Protein AF-W2BV90-F1 (afdb_monomer)

Mean predicted aligned error: 5.78 Å

Solvent-accessible surface area (backbone atoms only — not comparable to full-atom values): 5290 Å² total; per-residue (Å²): 126,83,62,78,90,58,68,66,50,65,81,80,38,64,64,92,78,62,86,79,74,58,83,92,46,69,69,81,46,45,69,62,56,54,52,52,56,58,52,50,76,81,39,65,88,87,68,85,80,77,48,72,68,56,50,52,52,51,51,52,47,58,35,63,40,61,32,74,94,55,81,51,39,25,52,54,57,58,66,73,72,113

Foldseek 3Di:
DPDCVCVCVVVPDPPVPDDDDDPPPCVVCVVVVVVVVQVCVQDPPPDDPQDPVNVVVSVVCQQCAQDVVVVRHGVVCVVVVD

Secondary structure (DSSP, 8-state):
---GGGGGGGGTS-GGG---PPTT-GGGGHHHHHHHHHHTTTS-TT-----HHHHHHHHHHHHHS--GGGTT--HHHHHHT-

Structure (mmCIF, N/CA/C/O backbone):
data_AF-W2BV90-F1
#
_entry.id   AF-W2BV90-F1
#
loop_
_atom_site.group_PDB
_atom_site.id
_atom_site.type_symbol
_atom_site.label_atom_id
_atom_site.label_alt_id
_atom_site.label_comp_id
_atom_site.label_asym_id
_atom_site.label_entity_id
_atom_site.label_seq_id
_atom_site.pdbx_PDB_ins_code
_atom_site.Cartn_x
_atom_site.Cartn_y
_atom_site.Cartn_z
_atom_site.occupancy
_atom_site.B_iso_or_equiv
_atom_site.auth_seq_id
_atom_site.auth_comp_id
_atom_site.auth_asym_id
_atom_site.auth_atom_id
_atom_site.pdbx_PDB_model_num
ATOM 1 N N . MET A 1 1 ? -6.086 6.689 16.896 1.00 48.62 1 MET A N 1
ATOM 2 C CA . MET A 1 1 ? -6.890 7.809 16.375 1.00 48.62 1 MET A CA 1
ATOM 3 C C . MET A 1 1 ? -6.778 7.867 14.861 1.00 48.62 1 MET A C 1
ATOM 5 O O . MET A 1 1 ? -5.669 7.840 14.325 1.00 48.62 1 MET A O 1
ATOM 9 N N . TYR A 1 2 ? -7.911 7.802 14.166 1.00 58.59 2 TYR A N 1
ATOM 10 C CA . TYR A 1 2 ? -8.047 8.530 12.902 1.00 58.59 2 TYR A CA 1
ATOM 11 C C . TYR A 1 2 ? -8.019 10.005 13.301 1.00 58.59 2 TYR A C 1
ATOM 13 O O . TYR A 1 2 ? -8.598 10.337 14.338 1.00 58.59 2 TYR A O 1
ATOM 21 N N . GLY A 1 3 ? -7.211 10.828 12.639 1.00 62.66 3 GLY A N 1
ATOM 22 C CA . GLY A 1 3 ? -7.154 12.226 13.029 1.00 62.66 3 GLY A CA 1
ATOM 23 C C . GLY A 1 3 ? -8.420 12.948 12.570 1.00 62.66 3 GLY A C 1
ATOM 24 O O . GLY A 1 3 ? -9.293 12.374 11.909 1.00 62.66 3 GLY A O 1
ATOM 25 N N . THR A 1 4 ? -8.537 14.209 12.969 1.00 74.44 4 THR A N 1
ATOM 26 C CA . THR A 1 4 ? -9.683 15.065 12.642 1.00 74.44 4 THR A CA 1
ATOM 27 C C . THR A 1 4 ? -9.886 15.232 11.135 1.00 74.44 4 THR A C 1
ATOM 29 O O . THR A 1 4 ? -10.979 15.606 10.720 1.00 74.44 4 THR A O 1
ATOM 32 N N . GLU A 1 5 ? -8.895 14.877 10.307 1.00 81.38 5 GLU A N 1
ATOM 33 C CA . GLU A 1 5 ? -8.984 14.909 8.846 1.00 81.38 5 GLU A CA 1
ATOM 34 C C . GLU A 1 5 ? -10.098 14.025 8.253 1.00 81.38 5 GLU A C 1
ATOM 36 O O . GLU A 1 5 ? -10.515 14.266 7.124 1.00 81.38 5 GLU A O 1
ATOM 41 N N . PHE A 1 6 ? -10.609 13.035 8.999 1.00 80.81 6 PHE A N 1
ATOM 42 C CA . PHE A 1 6 ? -11.714 12.167 8.558 1.00 80.81 6 PHE A CA 1
ATOM 43 C C . PHE A 1 6 ? -13.053 12.454 9.258 1.00 80.81 6 PHE A C 1
ATOM 45 O O . PHE A 1 6 ? -14.010 11.709 9.061 1.00 80.81 6 PHE A O 1
ATOM 52 N N . ALA A 1 7 ? -13.151 13.519 10.064 1.00 81.62 7 ALA A N 1
ATOM 53 C CA . ALA A 1 7 ? -14.358 13.809 10.846 1.00 81.62 7 ALA A CA 1
ATO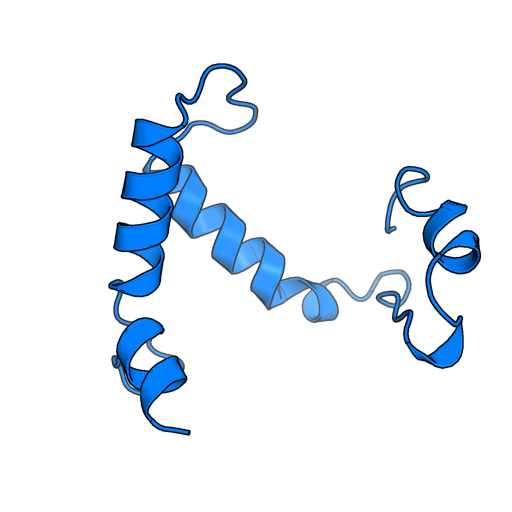M 54 C C . ALA A 1 7 ? -15.607 14.071 9.978 1.00 81.62 7 ALA A C 1
ATOM 56 O O . ALA A 1 7 ? -16.706 13.719 10.390 1.00 81.62 7 ALA A O 1
ATOM 57 N N . GLY A 1 8 ? -15.432 14.621 8.771 1.00 85.31 8 GLY A N 1
ATOM 58 C CA . GLY A 1 8 ? -16.520 14.896 7.820 1.00 85.31 8 GLY A CA 1
ATOM 59 C C . GLY A 1 8 ? -16.919 13.712 6.931 1.00 85.31 8 GLY A C 1
ATOM 60 O O . GLY A 1 8 ? -17.724 13.872 6.019 1.00 85.31 8 GLY A O 1
ATOM 61 N N . LEU A 1 9 ? -16.366 12.508 7.138 1.00 86.25 9 LEU A N 1
ATOM 62 C CA . LEU A 1 9 ? -16.658 11.368 6.258 1.00 86.25 9 LEU A CA 1
ATOM 63 C C . LEU A 1 9 ? -18.141 10.955 6.308 1.00 86.25 9 LEU A C 1
ATOM 65 O O . LEU A 1 9 ? -18.684 10.495 5.306 1.00 86.25 9 LEU A O 1
ATOM 69 N N . SER A 1 10 ? -18.805 11.172 7.449 1.00 85.88 10 SER A N 1
ATOM 70 C CA . SER A 1 10 ? -20.238 10.904 7.624 1.00 85.88 10 SER A CA 1
ATOM 71 C C . SER A 1 10 ? -21.155 11.820 6.818 1.00 85.88 10 SER A C 1
ATOM 73 O O . SER A 1 10 ? -22.340 11.520 6.701 1.00 85.88 10 SER A O 1
ATOM 75 N N . ASP A 1 11 ? -20.627 12.922 6.282 1.00 89.31 11 ASP A N 1
ATOM 76 C CA . ASP A 1 11 ? -21.404 13.874 5.484 1.00 89.31 11 ASP A CA 1
ATOM 77 C C . ASP A 1 11 ? -21.546 13.399 4.030 1.00 89.31 11 ASP A C 1
ATOM 79 O O . ASP A 1 11 ? -22.425 13.85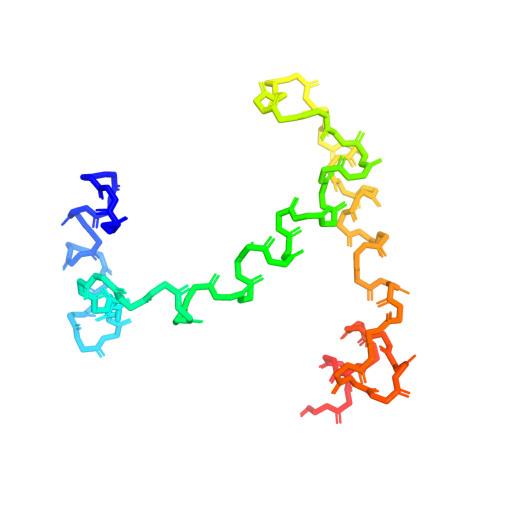2 3.303 1.00 89.31 11 ASP A O 1
ATOM 83 N N . VAL A 1 12 ? -20.684 12.465 3.607 1.00 90.81 12 VAL A N 1
ATOM 84 C CA . VAL A 1 12 ? -20.605 11.964 2.225 1.00 90.81 12 VAL A CA 1
ATOM 85 C C . VAL A 1 12 ? -20.869 10.456 2.147 1.00 90.81 12 VAL A C 1
ATOM 87 O O . VAL A 1 12 ? -21.310 9.957 1.114 1.00 90.81 12 VAL A O 1
ATOM 90 N N . ILE A 1 13 ? -20.620 9.713 3.229 1.00 90.75 13 ILE A N 1
ATOM 91 C CA . ILE A 1 13 ? -20.772 8.255 3.294 1.00 90.75 13 ILE A CA 1
ATOM 92 C C . ILE A 1 13 ? -21.703 7.894 4.456 1.00 90.75 13 ILE A C 1
ATOM 94 O O . ILE A 1 13 ? -21.583 8.449 5.547 1.00 90.75 13 ILE A O 1
ATOM 98 N N . SER A 1 14 ? -22.607 6.928 4.242 1.00 90.19 14 SER A N 1
ATOM 99 C CA . SER A 1 14 ? -23.448 6.396 5.324 1.00 90.19 14 SER A CA 1
ATOM 100 C C . SER A 1 14 ? -22.588 5.918 6.494 1.00 90.19 14 SER A C 1
ATOM 102 O O . SER A 1 14 ? -21.597 5.211 6.294 1.00 90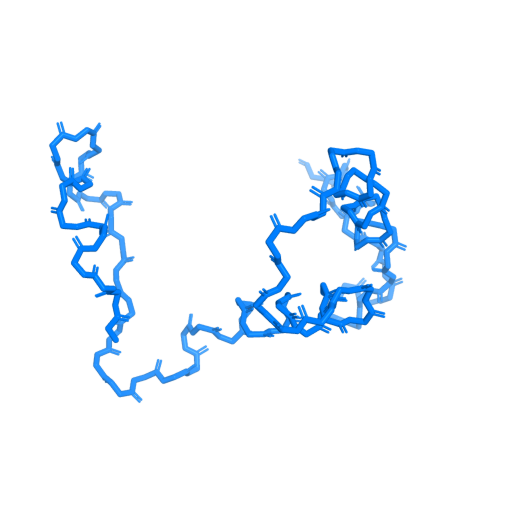.19 14 SER A O 1
ATOM 104 N N . LYS A 1 15 ? -23.000 6.258 7.720 1.00 84.38 15 LYS A N 1
ATOM 105 C CA . LYS A 1 15 ? -22.299 5.8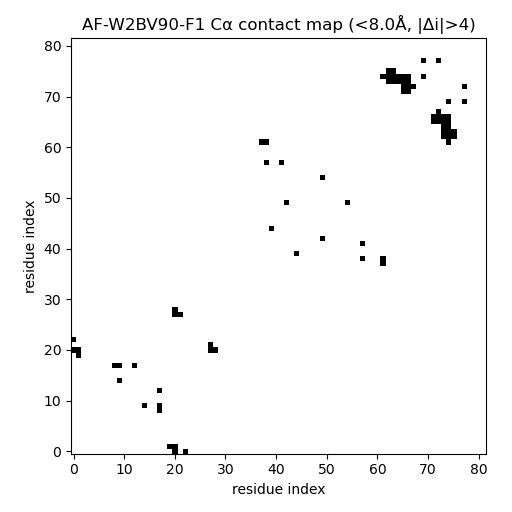71 8.953 1.00 84.38 15 LYS A CA 1
ATOM 106 C C . LYS A 1 15 ? -22.111 4.358 9.072 1.00 84.38 15 LYS A C 1
ATOM 108 O O . LYS A 1 15 ? -21.087 3.935 9.596 1.00 84.38 15 LYS A O 1
ATOM 113 N N . ASP A 1 16 ? -23.029 3.567 8.522 1.00 89.00 16 ASP A N 1
ATOM 114 C CA . ASP A 1 16 ? -22.962 2.100 8.548 1.00 89.00 16 ASP A CA 1
ATOM 115 C C . ASP A 1 16 ? -21.777 1.535 7.747 1.00 89.00 16 ASP A C 1
ATOM 117 O O . ASP A 1 16 ? -21.340 0.415 7.991 1.00 89.00 16 ASP A O 1
ATOM 121 N N . ASN A 1 17 ? -21.225 2.326 6.821 1.00 87.62 17 ASN A N 1
ATOM 122 C CA . ASN A 1 17 ? -20.072 1.963 5.996 1.00 87.62 17 ASN A CA 1
ATOM 123 C C . ASN A 1 17 ? -18.752 2.557 6.518 1.00 87.62 17 ASN A C 1
ATOM 125 O O . ASN A 1 17 ? -17.713 2.427 5.865 1.00 87.62 17 ASN A O 1
ATOM 129 N N . ILE A 1 18 ? -18.773 3.240 7.668 1.00 87.19 18 ILE A N 1
ATOM 130 C CA . ILE A 1 18 ? -17.590 3.864 8.262 1.00 87.19 18 ILE A CA 1
ATOM 131 C C . ILE A 1 18 ? -17.130 3.031 9.455 1.00 87.19 18 ILE A C 1
ATOM 133 O O . ILE A 1 18 ? -17.796 2.952 10.483 1.00 87.19 18 ILE A O 1
ATOM 137 N N . TYR A 1 19 ? -15.928 2.470 9.340 1.00 85.75 19 TYR A N 1
ATOM 138 C CA . TYR A 1 19 ? -15.314 1.662 10.389 1.00 85.75 19 TYR A CA 1
ATOM 139 C C . TYR A 1 19 ? -14.054 2.339 10.924 1.00 85.75 19 TYR A C 1
ATOM 141 O O . TYR A 1 19 ? -13.121 2.647 10.175 1.00 85.75 19 TYR A O 1
ATOM 149 N N . TYR A 1 20 ? -14.008 2.536 12.241 1.00 84.62 20 TYR A N 1
ATOM 150 C CA . TYR A 1 20 ? -12.843 3.058 12.945 1.00 84.62 20 TYR A CA 1
ATOM 151 C C . TYR A 1 20 ? -12.179 1.960 13.768 1.00 84.62 20 TYR A C 1
ATOM 153 O O . TYR A 1 20 ? -12.842 1.151 14.405 1.00 84.62 20 TYR A O 1
ATOM 161 N N . ALA A 1 21 ? -10.850 1.976 13.786 1.00 85.81 21 ALA A N 1
ATOM 162 C CA . ALA A 1 21 ? -10.071 1.124 14.672 1.00 85.81 21 ALA A CA 1
ATOM 163 C C . ALA A 1 21 ? -10.284 1.535 16.137 1.00 85.81 21 ALA A C 1
ATOM 165 O O . ALA A 1 21 ? -10.246 2.735 16.453 1.00 85.81 21 ALA A O 1
ATOM 166 N N . HIS A 1 22 ? -10.434 0.551 17.019 1.00 84.75 22 HIS A N 1
ATOM 167 C CA . HIS A 1 22 ? -10.631 0.741 18.447 1.00 84.75 22 HIS A CA 1
ATOM 168 C C . HIS A 1 22 ? -9.433 1.472 19.085 1.00 84.75 22 HIS A C 1
ATOM 170 O O . HIS A 1 22 ? -8.276 1.311 18.657 1.00 84.75 22 HIS A O 1
ATOM 176 N N . PRO A 1 23 ? -9.669 2.296 20.125 1.00 82.81 23 PRO A N 1
ATOM 177 C CA . PRO A 1 23 ? -8.596 2.918 20.890 1.00 82.81 23 PRO A CA 1
ATOM 178 C C . PRO A 1 23 ? -7.587 1.875 21.388 1.00 82.81 23 PRO A C 1
ATOM 180 O O . PRO A 1 23 ? -7.964 0.812 21.861 1.00 82.81 23 PRO A O 1
ATOM 183 N N . TYR A 1 24 ? -6.293 2.180 21.268 1.00 78.31 24 TYR A N 1
ATOM 184 C CA . TYR A 1 24 ? -5.174 1.320 21.690 1.00 78.31 24 TYR A CA 1
ATOM 185 C C . TYR A 1 24 ? -5.032 -0.042 20.966 1.00 78.31 24 TYR A C 1
ATOM 187 O O . TYR A 1 24 ? -4.035 -0.733 21.171 1.00 78.31 24 TYR A O 1
ATOM 195 N N . CYS A 1 25 ? -5.908 -0.382 20.014 1.00 81.62 25 CYS A N 1
ATOM 196 C CA . CYS A 1 25 ? -5.824 -1.608 19.207 1.00 81.62 25 CYS A CA 1
ATOM 197 C C . CYS A 1 25 ? -4.963 -1.403 17.953 1.00 81.62 25 CYS A C 1
ATOM 199 O O . CYS A 1 25 ? -5.428 -1.245 16.823 1.00 81.62 25 CYS A O 1
ATOM 201 N N . SER A 1 26 ? -3.643 -1.381 18.142 1.00 75.31 26 SER A N 1
ATOM 202 C CA . SER A 1 26 ? -2.716 -1.077 17.046 1.00 75.31 26 SER A CA 1
ATOM 203 C C . SER A 1 26 ? -2.631 -2.173 15.963 1.00 75.31 26 SER A C 1
ATOM 205 O O . SER A 1 26 ? -2.129 -1.887 14.865 1.00 75.31 26 SER A O 1
ATOM 207 N N . GLN A 1 27 ? -3.112 -3.391 16.264 1.00 79.56 27 GLN A N 1
ATOM 208 C CA . GLN A 1 27 ? -3.167 -4.542 15.352 1.00 79.56 27 GLN A CA 1
ATOM 209 C C . GLN A 1 27 ? -4.168 -4.347 14.207 1.00 79.56 27 GLN A C 1
ATOM 211 O O . GLN A 1 27 ? -3.877 -4.741 13.079 1.00 79.56 27 GLN A O 1
ATOM 216 N N . GLU A 1 28 ? -5.280 -3.649 14.447 1.00 84.69 28 GLU A N 1
ATOM 217 C CA . GLU A 1 28 ? -6.329 -3.384 13.442 1.00 84.69 28 GLU A CA 1
ATOM 218 C C . GLU A 1 28 ? -5.828 -2.514 12.278 1.00 84.69 28 GLU A C 1
ATOM 220 O O . GLU A 1 28 ? -6.449 -2.403 11.227 1.00 84.69 28 GLU A O 1
ATOM 225 N N . ARG A 1 29 ? -4.648 -1.906 12.444 1.00 81.00 29 ARG A N 1
ATOM 226 C CA . ARG A 1 29 ? -3.984 -1.056 11.447 1.00 81.00 29 ARG A CA 1
ATOM 227 C C . ARG A 1 29 ? -2.725 -1.706 10.867 1.00 81.00 29 ARG A C 1
ATOM 229 O O . ARG A 1 29 ? -1.916 -1.016 10.235 1.00 81.00 29 ARG A O 1
ATOM 236 N N . GLY A 1 30 ? -2.527 -3.008 11.089 1.00 84.00 30 GLY A N 1
ATOM 237 C CA . GLY A 1 30 ? -1.332 -3.750 10.677 1.00 84.00 30 GLY A CA 1
ATOM 238 C C . GLY A 1 30 ? -1.056 -3.664 9.174 1.00 84.00 30 GLY A C 1
ATOM 239 O O . GLY A 1 30 ? 0.065 -3.347 8.769 1.00 84.00 30 GLY A O 1
ATOM 240 N N . SER A 1 31 ? -2.089 -3.829 8.344 1.00 85.00 31 SER A N 1
ATOM 241 C CA . SER A 1 31 ? -1.970 -3.765 6.880 1.00 85.00 31 SER A CA 1
ATOM 242 C C . SER A 1 31 ? -1.491 -2.396 6.393 1.00 85.00 31 SER A C 1
ATOM 244 O O . SER A 1 31 ? -0.559 -2.327 5.591 1.00 85.00 31 SER A O 1
ATOM 246 N N . LYS A 1 32 ? -2.025 -1.300 6.956 1.00 85.62 32 LYS A N 1
ATOM 247 C CA . LYS A 1 32 ? -1.570 0.072 6.658 1.00 85.62 32 LYS A CA 1
ATOM 248 C C . LYS A 1 32 ? -0.096 0.266 7.016 1.00 85.62 32 LYS A C 1
ATOM 250 O O . LYS A 1 32 ? 0.667 0.821 6.228 1.00 85.62 32 LYS A O 1
ATOM 255 N N . LYS A 1 33 ? 0.331 -0.216 8.190 1.00 88.06 33 LYS A N 1
ATOM 256 C CA . LYS A 1 33 ? 1.739 -0.137 8.622 1.00 88.06 33 LYS A CA 1
ATOM 257 C C . LYS A 1 33 ? 2.663 -0.919 7.681 1.00 88.06 33 LYS A C 1
ATOM 259 O O . LYS A 1 33 ? 3.720 -0.411 7.308 1.00 88.06 33 LYS A O 1
ATOM 264 N N . ASN A 1 34 ? 2.259 -2.122 7.268 1.00 89.56 34 ASN A N 1
ATOM 265 C CA . ASN A 1 34 ? 3.029 -2.938 6.331 1.00 89.56 34 ASN A CA 1
ATOM 266 C C . ASN A 1 34 ? 3.125 -2.289 4.941 1.00 89.56 34 ASN A C 1
ATOM 268 O O . ASN A 1 34 ? 4.203 -2.268 4.353 1.00 89.56 34 ASN A O 1
ATOM 272 N N . HIS A 1 35 ? 2.029 -1.716 4.442 1.00 89.88 35 HIS A N 1
ATOM 273 C CA . HIS A 1 35 ? 2.015 -1.034 3.150 1.00 89.88 35 HIS A CA 1
ATOM 274 C C . HIS A 1 35 ? 2.920 0.210 3.158 1.00 89.88 35 HIS A C 1
ATOM 276 O O . HIS A 1 35 ? 3.780 0.356 2.292 1.00 89.88 35 HIS A O 1
ATOM 282 N N . ASN A 1 36 ? 2.848 1.030 4.213 1.00 91.00 36 ASN A N 1
ATOM 283 C CA . ASN A 1 36 ? 3.747 2.177 4.385 1.00 91.00 36 ASN A CA 1
ATOM 284 C C . ASN A 1 36 ? 5.227 1.767 4.416 1.00 91.00 36 ASN A C 1
ATOM 286 O O . ASN A 1 36 ? 6.083 2.506 3.937 1.00 91.00 36 ASN A O 1
ATOM 290 N N . ARG A 1 37 ? 5.552 0.588 4.963 1.00 92.38 37 ARG A N 1
ATOM 291 C CA . ARG A 1 37 ? 6.921 0.051 4.939 1.00 92.38 37 ARG A CA 1
ATOM 292 C C . ARG A 1 37 ? 7.405 -0.258 3.517 1.00 92.38 37 ARG A C 1
ATOM 294 O O . ARG A 1 37 ? 8.593 -0.103 3.268 1.00 92.38 37 ARG A O 1
ATOM 301 N N . LEU A 1 38 ? 6.524 -0.683 2.608 1.00 94.69 38 LEU A N 1
ATOM 302 C CA . LEU A 1 38 ? 6.882 -0.931 1.205 1.00 94.69 38 LEU A CA 1
ATOM 303 C C . LEU A 1 38 ? 7.178 0.378 0.470 1.00 94.69 38 LEU A C 1
ATOM 305 O O . LEU A 1 38 ? 8.233 0.491 -0.143 1.00 94.69 38 LEU A O 1
ATOM 309 N N . ILE A 1 39 ? 6.317 1.389 0.624 1.00 94.69 39 ILE A N 1
ATOM 310 C CA . ILE A 1 39 ? 6.532 2.726 0.040 1.00 94.69 39 ILE A CA 1
ATOM 311 C C . ILE A 1 39 ? 7.864 3.319 0.525 1.00 94.69 39 ILE A C 1
ATOM 313 O O . ILE A 1 39 ? 8.636 3.857 -0.267 1.00 94.69 39 ILE A O 1
ATOM 317 N N . ARG A 1 40 ? 8.184 3.144 1.815 1.00 94.69 40 ARG A N 1
ATOM 318 C CA . ARG A 1 40 ? 9.424 3.649 2.429 1.00 94.69 40 ARG A CA 1
ATOM 319 C C . ARG A 1 40 ? 10.722 3.046 1.886 1.00 94.69 40 ARG A C 1
ATOM 321 O O . ARG A 1 40 ? 11.790 3.554 2.203 1.00 94.69 40 ARG A O 1
ATOM 328 N N . ARG A 1 41 ? 10.652 1.977 1.086 1.00 95.12 41 ARG A N 1
ATOM 329 C CA . ARG A 1 41 ? 11.818 1.453 0.353 1.00 95.12 41 ARG A CA 1
ATOM 330 C C . ARG A 1 41 ? 12.200 2.331 -0.839 1.00 95.12 41 AR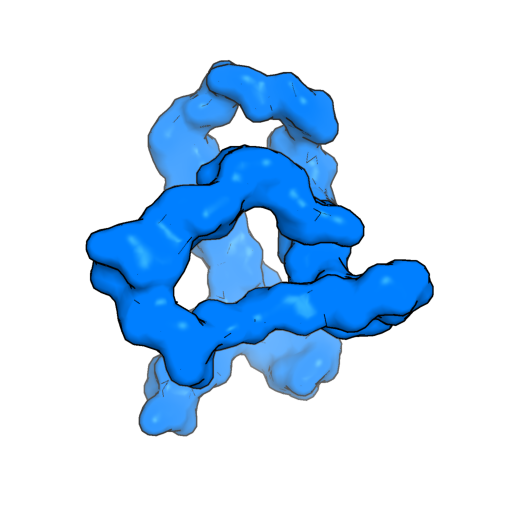G A C 1
ATOM 332 O O . ARG A 1 41 ? 13.330 2.251 -1.298 1.00 95.12 41 ARG A O 1
ATOM 339 N N . HIS A 1 42 ? 11.261 3.136 -1.331 1.00 94.88 42 HIS A N 1
ATOM 340 C CA . HIS A 1 42 ? 11.441 3.989 -2.502 1.00 94.88 42 HIS A CA 1
ATOM 341 C C . HIS A 1 42 ? 11.469 5.473 -2.146 1.00 94.88 42 HIS A C 1
ATOM 343 O O . HIS A 1 42 ? 12.201 6.229 -2.775 1.00 94.88 42 HIS A O 1
ATOM 349 N N . LEU A 1 43 ? 10.681 5.889 -1.150 1.00 94.50 43 LEU A N 1
ATOM 350 C CA . LEU A 1 43 ? 10.581 7.283 -0.729 1.00 94.50 43 LEU A CA 1
ATOM 351 C C . LEU A 1 43 ? 10.907 7.423 0.760 1.00 94.50 43 LEU A C 1
ATOM 353 O O . LEU A 1 43 ? 10.356 6.677 1.574 1.00 94.50 43 LEU A O 1
ATOM 357 N N . PRO A 1 44 ? 11.737 8.401 1.156 1.00 92.38 44 PRO A N 1
ATOM 358 C CA . PRO A 1 44 ? 11.907 8.742 2.557 1.00 92.38 44 PRO A CA 1
ATOM 359 C C . PRO A 1 44 ? 10.569 9.077 3.218 1.00 92.38 44 PRO A C 1
ATOM 361 O O . PRO A 1 44 ? 9.605 9.508 2.575 1.00 92.38 44 PRO A O 1
ATOM 364 N N . LYS A 1 45 ? 10.513 8.891 4.537 1.00 88.44 45 LYS A N 1
ATOM 365 C CA . LYS A 1 45 ? 9.376 9.365 5.324 1.00 88.44 45 LYS A CA 1
ATOM 366 C C . LYS A 1 45 ? 9.225 10.878 5.104 1.00 88.44 45 LYS A C 1
ATOM 368 O O . LYS A 1 45 ? 10.222 11.587 5.056 1.00 88.44 45 LYS A O 1
ATOM 373 N N . ASP A 1 46 ? 7.983 11.336 4.974 1.00 87.56 46 ASP A N 1
ATOM 374 C CA . ASP A 1 46 ? 7.635 12.751 4.802 1.00 87.56 46 ASP A CA 1
ATOM 375 C C . ASP A 1 46 ? 8.111 13.366 3.465 1.00 87.56 46 ASP A C 1
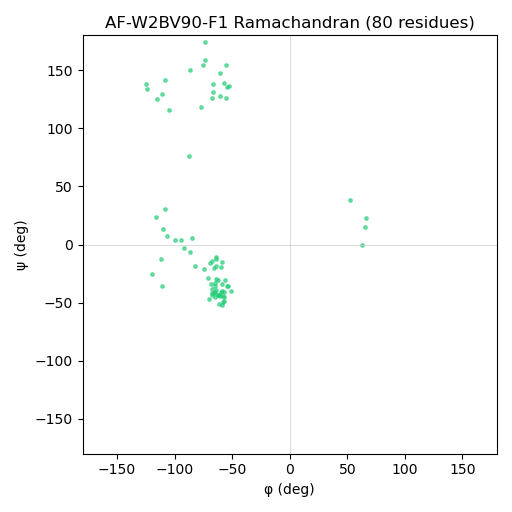ATOM 377 O O . ASP A 1 46 ? 8.230 14.584 3.346 1.00 87.56 46 ASP A O 1
ATOM 381 N N . SER A 1 47 ? 8.336 12.535 2.434 1.00 88.31 47 SER A N 1
ATOM 382 C CA . SER A 1 47 ? 8.558 13.010 1.061 1.00 88.31 47 SER A CA 1
ATOM 383 C C . SER A 1 47 ? 7.346 13.795 0.545 1.00 88.31 47 SER A C 1
ATOM 385 O O . SER A 1 47 ? 6.218 13.305 0.597 1.00 88.31 47 SER A O 1
ATOM 387 N N . LYS A 1 48 ? 7.588 15.010 0.039 1.00 88.75 48 LYS A N 1
ATOM 388 C CA . LYS A 1 48 ? 6.554 15.925 -0.486 1.00 88.75 48 LYS A CA 1
ATOM 389 C C . LYS A 1 48 ? 6.622 16.136 -2.000 1.00 88.75 48 LYS A C 1
ATOM 391 O O . LYS A 1 48 ? 5.681 16.666 -2.572 1.00 88.75 48 LYS A O 1
ATOM 396 N N . ASN A 1 49 ? 7.713 15.706 -2.634 1.00 89.56 49 ASN A N 1
ATOM 397 C CA . ASN A 1 49 ? 8.043 16.048 -4.022 1.00 89.56 49 ASN A CA 1
ATOM 398 C C . ASN A 1 49 ? 8.069 14.819 -4.944 1.00 89.56 49 ASN A C 1
ATOM 400 O O . ASN A 1 49 ? 8.754 14.834 -5.961 1.00 89.56 49 ASN A O 1
ATOM 404 N N . ALA A 1 50 ? 7.368 13.742 -4.577 1.00 91.81 50 ALA A N 1
ATOM 405 C CA . ALA A 1 50 ? 7.241 12.583 -5.453 1.00 91.81 50 ALA A CA 1
ATOM 406 C C . ALA A 1 50 ? 6.414 12.965 -6.685 1.00 91.81 50 ALA A C 1
ATOM 408 O O . ALA A 1 50 ? 5.295 13.466 -6.561 1.00 91.81 50 ALA A O 1
ATOM 409 N N . THR A 1 51 ? 6.960 12.725 -7.871 1.00 95.44 51 THR A N 1
ATOM 410 C CA . THR A 1 51 ? 6.230 12.961 -9.118 1.00 95.44 51 THR A CA 1
ATOM 411 C C . THR A 1 51 ? 5.191 11.864 -9.346 1.00 95.44 51 THR A C 1
ATOM 413 O O . THR A 1 51 ? 5.361 10.722 -8.913 1.00 95.44 51 THR A O 1
ATOM 416 N N . SER A 1 52 ? 4.135 12.171 -10.099 1.00 95.06 52 SER A N 1
ATOM 417 C CA . SER A 1 52 ? 3.101 11.193 -10.465 1.00 95.06 52 SER A CA 1
ATOM 418 C C . SER A 1 52 ? 3.682 9.943 -11.139 1.00 95.06 52 SER A C 1
ATOM 420 O O . SER A 1 52 ? 3.219 8.834 -10.894 1.00 95.06 52 SER A O 1
ATOM 422 N N . ALA A 1 53 ? 4.742 10.101 -11.941 1.00 96.62 53 ALA A N 1
ATOM 423 C CA . ALA A 1 53 ? 5.433 8.984 -12.584 1.00 96.62 53 ALA A CA 1
ATOM 424 C C . ALA A 1 53 ? 6.173 8.089 -11.574 1.00 96.62 53 ALA A C 1
ATOM 426 O O . ALA A 1 53 ? 6.177 6.864 -11.703 1.00 96.62 53 ALA A O 1
ATOM 427 N N . GLU A 1 54 ? 6.790 8.679 -10.547 1.00 95.50 54 GLU A N 1
ATOM 428 C CA . GLU A 1 54 ? 7.423 7.915 -9.470 1.00 95.50 54 GLU A CA 1
ATOM 429 C C . GLU A 1 54 ? 6.390 7.177 -8.625 1.00 95.50 54 GLU A C 1
ATOM 431 O O . GLU A 1 54 ? 6.604 6.008 -8.305 1.00 95.50 54 GLU A O 1
ATOM 436 N N . VAL A 1 55 ? 5.264 7.828 -8.314 1.00 95.50 55 VAL A N 1
ATOM 437 C CA . VAL A 1 55 ? 4.145 7.207 -7.593 1.00 95.50 55 VAL A CA 1
ATOM 438 C C . VAL A 1 55 ? 3.618 6.004 -8.374 1.00 95.50 55 VAL A C 1
ATOM 440 O O . VAL A 1 55 ? 3.627 4.900 -7.833 1.00 95.50 55 VAL A O 1
ATOM 443 N N . ALA A 1 56 ? 3.299 6.169 -9.661 1.00 97.19 56 ALA A N 1
ATOM 444 C CA . ALA A 1 56 ? 2.807 5.081 -10.510 1.00 97.19 56 ALA A CA 1
ATOM 445 C C . ALA A 1 56 ? 3.799 3.907 -10.596 1.00 97.19 56 ALA A C 1
ATOM 447 O O . ALA A 1 56 ? 3.421 2.735 -10.536 1.00 97.19 56 ALA A O 1
ATOM 448 N N . ARG A 1 57 ? 5.101 4.203 -10.680 1.00 97.38 57 ARG A N 1
ATOM 449 C CA . ARG A 1 57 ? 6.151 3.175 -10.681 1.00 97.38 57 ARG A CA 1
ATOM 450 C C . ARG A 1 57 ? 6.216 2.415 -9.354 1.00 97.38 57 ARG A C 1
ATOM 452 O O . ARG A 1 57 ? 6.412 1.199 -9.364 1.00 97.38 57 ARG A O 1
ATOM 459 N N . ILE A 1 58 ? 6.072 3.106 -8.223 1.00 96.50 58 ILE A N 1
ATOM 460 C CA . ILE A 1 58 ? 6.048 2.479 -6.892 1.00 96.50 58 ILE A CA 1
ATOM 461 C C . ILE A 1 58 ? 4.785 1.629 -6.727 1.00 96.50 58 ILE A C 1
ATOM 463 O O . ILE A 1 58 ? 4.880 0.502 -6.248 1.00 96.50 58 ILE A O 1
ATOM 467 N N . GLU A 1 59 ? 3.625 2.123 -7.158 1.00 96.19 59 GLU A N 1
ATOM 468 C CA . GLU A 1 59 ? 2.362 1.377 -7.137 1.00 96.19 59 GLU A CA 1
ATOM 469 C C . GLU A 1 59 ? 2.467 0.081 -7.943 1.00 96.19 59 GLU A C 1
ATOM 471 O O . GLU A 1 59 ? 2.188 -0.999 -7.415 1.00 96.19 59 GLU A O 1
ATOM 476 N N . LEU A 1 60 ? 2.971 0.162 -9.181 1.00 96.94 60 LEU A N 1
ATOM 477 C CA . LEU A 1 60 ? 3.202 -1.007 -10.028 1.00 96.94 60 LEU A CA 1
ATOM 478 C C . LEU A 1 60 ? 4.143 -2.012 -9.353 1.00 96.94 60 LEU A C 1
ATOM 480 O O . LEU A 1 60 ? 3.874 -3.213 -9.345 1.00 96.94 60 LEU A O 1
ATOM 484 N N . TRP A 1 61 ? 5.230 -1.527 -8.748 1.00 97.69 61 TRP A N 1
ATOM 485 C CA . TRP A 1 61 ? 6.164 -2.382 -8.020 1.00 97.69 61 TRP A CA 1
ATOM 486 C C . TRP A 1 61 ? 5.495 -3.072 -6.825 1.00 97.69 61 TRP A C 1
ATOM 488 O O . TRP A 1 61 ? 5.668 -4.274 -6.638 1.00 97.69 61 TRP A O 1
ATOM 498 N N . ILE A 1 62 ? 4.684 -2.352 -6.040 1.00 96.19 62 ILE A N 1
ATOM 499 C CA . ILE A 1 62 ? 3.959 -2.915 -4.891 1.00 96.19 62 ILE A CA 1
ATOM 500 C C . ILE A 1 62 ? 2.942 -3.975 -5.338 1.00 96.19 62 ILE A C 1
ATOM 502 O O . ILE A 1 62 ? 2.805 -4.997 -4.652 1.00 96.19 62 ILE A O 1
ATOM 506 N N . ASN A 1 63 ? 2.258 -3.744 -6.461 1.00 95.31 63 ASN A N 1
ATOM 507 C CA . ASN A 1 63 ? 1.263 -4.657 -7.033 1.00 95.31 63 ASN A CA 1
ATOM 508 C C . ASN A 1 63 ? 1.896 -5.921 -7.622 1.00 95.31 63 ASN A C 1
ATOM 510 O O . ASN A 1 63 ? 1.288 -6.989 -7.571 1.00 95.31 63 ASN A O 1
ATOM 514 N N . LYS A 1 64 ? 3.142 -5.817 -8.093 1.00 96.06 64 LYS A N 1
ATOM 515 C CA . LYS A 1 64 ? 3.948 -6.942 -8.585 1.00 96.06 64 LYS A CA 1
ATOM 516 C C . LYS A 1 64 ? 4.819 -7.592 -7.513 1.00 96.06 64 LYS A C 1
ATOM 518 O O . LYS A 1 64 ? 5.476 -8.587 -7.792 1.00 96.06 64 LYS A O 1
ATOM 523 N N . TYR A 1 65 ? 4.834 -7.069 -6.287 1.00 95.62 65 TYR A N 1
ATOM 524 C CA . TYR A 1 65 ? 5.660 -7.603 -5.208 1.00 95.62 65 TYR A CA 1
ATOM 525 C C . TYR A 1 65 ? 5.039 -8.880 -4.613 1.00 95.62 65 TYR A C 1
ATOM 527 O O . TYR A 1 65 ? 3.962 -8.791 -4.010 1.00 95.62 65 TYR A O 1
ATOM 535 N N . PRO A 1 66 ? 5.715 -10.045 -4.687 1.00 95.50 66 PRO A N 1
ATOM 536 C CA . PRO A 1 66 ? 5.259 -11.286 -4.062 1.00 95.50 66 PRO A CA 1
ATOM 537 C C . PRO A 1 66 ? 5.019 -11.115 -2.560 1.00 95.50 66 PRO A C 1
ATOM 539 O O . PRO A 1 66 ? 5.909 -10.674 -1.821 1.00 95.50 66 PRO A O 1
ATOM 542 N N . LYS A 1 67 ? 3.826 -11.470 -2.069 1.00 93.62 67 LYS A N 1
ATOM 543 C CA . LYS A 1 67 ? 3.521 -11.381 -0.632 1.00 93.62 67 LYS A CA 1
ATOM 544 C C . LYS A 1 67 ? 3.376 -12.770 -0.033 1.00 93.62 67 LYS A C 1
ATOM 546 O O . LYS A 1 67 ? 2.583 -13.581 -0.494 1.00 93.62 67 LYS A O 1
ATOM 551 N N . ARG A 1 68 ? 4.081 -13.014 1.077 1.00 92.06 68 ARG A N 1
ATOM 552 C CA . ARG A 1 68 ? 4.003 -14.281 1.826 1.00 92.06 68 ARG A CA 1
ATOM 553 C C . ARG A 1 68 ? 2.566 -14.652 2.213 1.00 92.06 68 ARG A C 1
ATOM 555 O O . ARG A 1 68 ? 2.229 -15.823 2.182 1.00 92.06 68 ARG A O 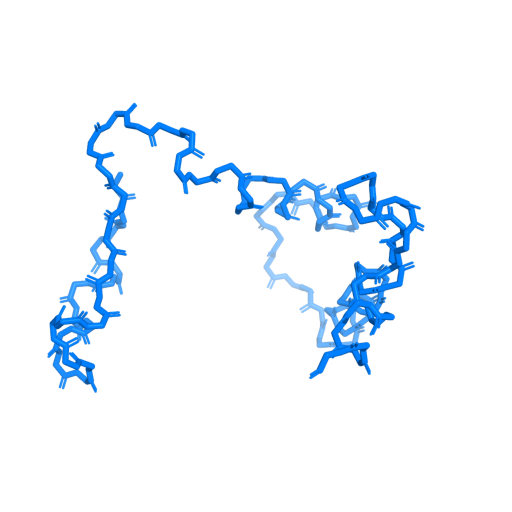1
ATOM 562 N N . MET A 1 69 ? 1.723 -13.666 2.534 1.00 90.88 69 MET A N 1
ATOM 563 C CA . MET A 1 69 ? 0.311 -13.900 2.872 1.00 90.88 69 MET A CA 1
ATOM 564 C C . MET A 1 69 ? -0.517 -14.480 1.717 1.00 90.88 69 MET A C 1
ATOM 566 O O . MET A 1 69 ? -1.583 -15.025 1.958 1.00 90.88 69 MET A O 1
ATOM 570 N N . PHE A 1 70 ? -0.032 -14.357 0.481 1.00 91.31 70 PHE A N 1
ATOM 571 C CA . PHE A 1 70 ? -0.670 -14.861 -0.730 1.00 91.31 70 PHE A CA 1
ATOM 572 C C . PHE A 1 70 ? 0.089 -16.062 -1.302 1.00 91.31 70 PHE A C 1
ATOM 574 O O . PHE A 1 70 ? 0.151 -16.223 -2.513 1.00 91.31 70 PHE A O 1
ATOM 581 N N . ASN A 1 71 ? 0.749 -16.866 -0.459 1.00 94.44 71 ASN A N 1
ATOM 582 C CA . ASN A 1 71 ? 1.613 -17.968 -0.906 1.00 94.44 71 ASN A CA 1
ATOM 583 C C . ASN A 1 71 ? 2.659 -17.519 -1.940 1.00 94.44 71 ASN A C 1
ATOM 585 O O . ASN A 1 71 ? 2.958 -18.233 -2.889 1.00 94.44 71 ASN A O 1
ATOM 589 N N . TYR A 1 72 ? 3.206 -16.314 -1.747 1.00 94.00 72 TYR A N 1
ATOM 590 C CA . TYR A 1 72 ? 4.161 -15.676 -2.659 1.00 94.00 72 TYR A CA 1
ATOM 591 C C . TYR A 1 72 ? 3.601 -15.320 -4.045 1.00 94.00 72 TYR A C 1
ATOM 593 O O . TYR A 1 72 ? 4.363 -14.950 -4.933 1.00 94.00 72 TYR A O 1
ATOM 601 N N . LEU A 1 73 ? 2.280 -15.310 -4.218 1.00 95.00 73 LEU A N 1
ATOM 602 C CA . LEU A 1 73 ? 1.646 -14.655 -5.356 1.00 95.00 73 LEU A CA 1
ATOM 603 C C . LEU A 1 73 ? 1.678 -13.128 -5.196 1.00 95.00 73 LEU A C 1
ATOM 605 O O . LEU A 1 73 ? 1.857 -12.576 -4.097 1.00 95.00 73 LEU A O 1
ATOM 609 N N . THR A 1 74 ? 1.534 -12.436 -6.322 1.00 95.69 74 THR A N 1
ATOM 610 C CA . THR A 1 74 ? 1.475 -10.974 -6.366 1.00 95.69 74 THR A CA 1
ATOM 611 C C . THR A 1 74 ? 0.036 -10.495 -6.138 1.00 95.69 74 THR A C 1
ATOM 613 O O . THR A 1 74 ? -0.909 -11.201 -6.495 1.00 95.69 74 THR A O 1
ATOM 616 N N . PRO A 1 75 ? -0.167 -9.302 -5.550 1.00 94.31 75 PRO A N 1
ATOM 617 C CA . PRO A 1 75 ? -1.488 -8.679 -5.467 1.00 94.31 75 PRO A CA 1
ATOM 618 C C . PRO A 1 75 ? -2.219 -8.600 -6.799 1.00 94.31 75 PRO A C 1
ATOM 620 O O . PRO A 1 75 ? -3.418 -8.829 -6.822 1.00 94.31 75 PRO A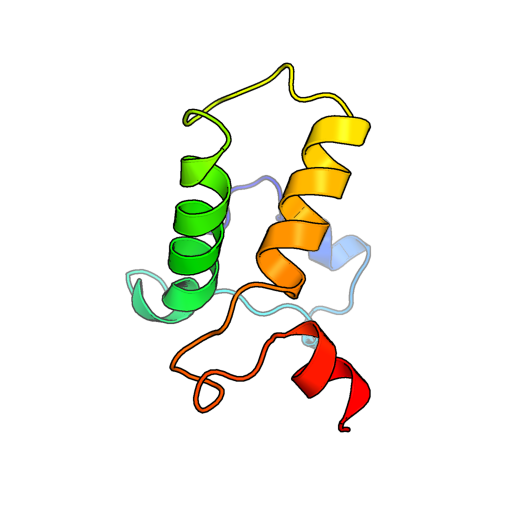 O 1
ATOM 623 N N . GLU A 1 76 ? -1.500 -8.295 -7.881 1.00 96.38 76 GLU A N 1
ATOM 624 C CA . GLU A 1 76 ? -2.053 -8.245 -9.236 1.00 96.38 76 GLU A CA 1
ATOM 625 C C . GLU A 1 76 ? -2.696 -9.584 -9.621 1.00 96.38 76 GLU A C 1
ATOM 627 O O . GLU A 1 76 ? -3.856 -9.612 -10.018 1.00 96.38 76 GLU A O 1
ATOM 632 N N . ILE A 1 77 ? -1.995 -10.704 -9.404 1.00 95.25 77 ILE A N 1
ATOM 633 C CA . ILE A 1 77 ? -2.548 -12.039 -9.667 1.00 95.25 77 ILE A CA 1
ATOM 634 C C . ILE A 1 77 ? -3.778 -12.283 -8.792 1.00 95.25 77 ILE A C 1
ATOM 636 O O . ILE A 1 77 ? -4.825 -12.651 -9.312 1.00 95.25 77 ILE A O 1
ATOM 640 N N . ILE A 1 78 ? -3.671 -12.057 -7.479 1.00 95.25 78 ILE A N 1
ATOM 641 C CA . ILE A 1 78 ? -4.772 -12.313 -6.537 1.00 95.25 78 ILE A CA 1
ATOM 642 C C . ILE A 1 78 ? -6.016 -11.491 -6.888 1.00 95.25 78 ILE A C 1
ATOM 644 O O . ILE A 1 78 ? -7.119 -12.019 -6.834 1.00 95.25 78 ILE A O 1
ATOM 648 N N . TYR A 1 79 ? -5.838 -10.227 -7.273 1.00 92.50 79 TYR A N 1
ATOM 649 C CA . TYR A 1 79 ? -6.929 -9.330 -7.644 1.00 92.50 79 TYR A CA 1
ATOM 650 C C . TYR A 1 79 ? -7.665 -9.783 -8.910 1.00 92.50 79 TYR A C 1
ATOM 652 O O . TYR A 1 79 ? -8.876 -9.634 -8.983 1.00 92.50 79 TYR A O 1
ATOM 660 N N . HIS A 1 80 ? -6.953 -10.356 -9.884 1.00 92.69 80 HIS A N 1
ATOM 661 C CA . HIS A 1 80 ? -7.549 -10.885 -11.116 1.00 92.69 80 HIS A CA 1
ATOM 662 C C . HIS A 1 80 ? -8.042 -12.337 -11.005 1.00 92.69 80 HIS A C 1
ATOM 664 O O . HIS A 1 80 ? -8.634 -12.847 -11.951 1.00 92.69 80 HIS A O 1
ATOM 670 N N . SER A 1 81 ? -7.771 -13.019 -9.888 1.00 85.56 81 SER A N 1
ATOM 671 C CA . SER A 1 81 ? -8.125 -14.433 -9.680 1.00 85.56 81 SER A CA 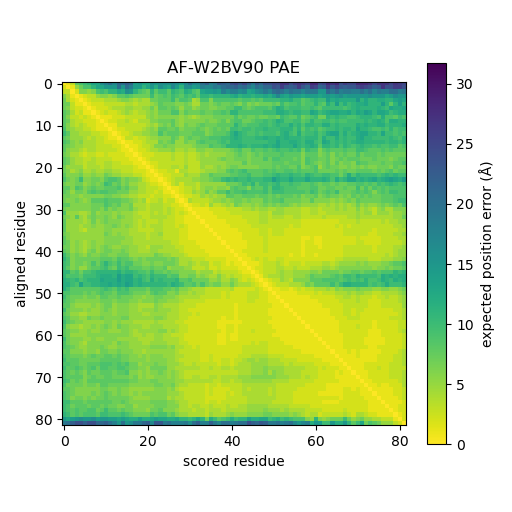1
ATOM 672 C C . SER A 1 81 ? -9.468 -14.639 -8.963 1.00 85.56 81 SER A C 1
ATOM 674 O O . SER A 1 81 ? -9.801 -15.781 -8.647 1.00 85.56 81 SER A O 1
ATOM 676 N N . GLY A 1 82 ? -10.212 -13.569 -8.673 1.00 64.62 82 GLY A N 1
ATOM 677 C CA . GLY A 1 82 ? -11.549 -13.591 -8.066 1.00 64.62 82 GLY A CA 1
ATOM 678 C C . GLY A 1 82 ? -12.501 -12.664 -8.802 1.00 64.62 82 GLY A C 1
ATOM 679 O O . GLY A 1 82 ? -13.720 -12.864 -8.627 1.00 64.62 82 GLY A O 1
#

Radius of gyration: 15.91 Å; Cα contacts (8 Å, |Δi|>4): 39; chains: 1; bounding box: 35×34×34 Å

Sequence (82 aa):
MYGTEFAGLSDVISKDNIYYAHPYCSQERGSKKNHNRLIRRHLPKDSKNATSAEVARIELWINKYPKRMFNYLTPEIIYHSG

pLDDT: mean 88.56, std 8.84, range [48.62, 97.69]